Protein AF-A0A8S1W7B4-F1 (afdb_monomer_lite)

Radius of gyration: 42.74 Å; chains: 1; bounding box: 128×63×85 Å

Sequence (127 aa):
MFIESIDHSTPRTIQENEKPEYDEKINYKLEVRKAHLLQQFLRFQVENTQKSIAKLEKKLSNDEVKNKRISRKNSITKPFKCSNCTHTYSSKAALKQHLKLKHYEEHTPLTQPLDQQKALVEPLSQI

pLDDT: mean 75.5, std 20.14, range [38.09, 98.06]

Organism: Paramecium octaurelia (NCBI:txid43137)

InterPro domains:
  IPR013087 Zinc finger C2H2-type [PS00028] (82-103)
  IPR013087 Zinc finger C2H2-type [PS50157] (80-108)
  IPR013087 Zinc finger C2H2-type [SM00355] (80-103)

Foldseek 3Di:
DDDDDDPPPPPPPPPPDPDPDDDPVVVVVVVVVVVVVVVVVVVVVVVVVVVVVVVVVVVVVVVVVVVVVVVVVCCVQFVAADPVDGDGHNDPVVNVVCCCVPVNDDDDDPDDPDDDDDDDDDDDDDD

Structure (mmCIF, N/CA/C/O backbone):
data_AF-A0A8S1W7B4-F1
#
_entry.id   AF-A0A8S1W7B4-F1
#
loop_
_atom_site.group_PDB
_atom_site.id
_atom_site.type_symbol
_atom_site.label_atom_id
_atom_site.label_alt_id
_atom_site.label_comp_id
_atom_site.label_asym_id
_atom_site.label_entity_id
_atom_site.label_seq_id
_atom_site.pdbx_PDB_ins_code
_atom_site.Cartn_x
_atom_site.Cartn_y
_atom_site.Cartn_z
_atom_site.occupancy
_atom_site.B_iso_or_equiv
_atom_site.auth_seq_id
_atom_site.auth_comp_id
_atom_site.auth_asym_id
_atom_site.auth_atom_id
_atom_site.pdbx_PDB_model_num
ATOM 1 N N . MET A 1 1 ? 57.815 51.943 -37.886 1.00 38.09 1 MET A N 1
ATOM 2 C CA . MET A 1 1 ? 56.417 52.379 -37.694 1.00 38.09 1 MET A CA 1
ATOM 3 C C . MET A 1 1 ? 55.542 51.225 -38.134 1.00 38.09 1 MET A C 1
ATOM 5 O O . MET A 1 1 ? 55.680 50.793 -39.269 1.00 38.09 1 MET A O 1
ATOM 9 N N . PHE A 1 2 ? 54.777 50.659 -37.206 1.00 43.34 2 PHE A N 1
ATOM 10 C CA . PHE A 1 2 ? 53.873 49.538 -37.448 1.00 43.34 2 PHE A CA 1
ATOM 11 C C . PHE A 1 2 ? 52.528 50.102 -37.909 1.00 43.34 2 PHE A C 1
ATOM 13 O O . PHE A 1 2 ? 51.934 50.886 -37.175 1.00 43.34 2 PHE A O 1
ATOM 20 N N . ILE A 1 3 ? 52.078 49.729 -39.107 1.00 42.47 3 ILE A N 1
ATOM 21 C CA . ILE A 1 3 ? 50.681 49.869 -39.529 1.00 42.47 3 ILE A CA 1
ATOM 22 C C . ILE A 1 3 ? 50.240 48.518 -40.094 1.00 42.47 3 ILE A C 1
ATOM 24 O O . ILE A 1 3 ? 51.006 47.813 -40.747 1.00 42.47 3 ILE A O 1
ATOM 28 N N . GLU A 1 4 ? 49.027 48.167 -39.699 1.00 46.16 4 GLU A N 1
ATOM 29 C CA . GLU A 1 4 ? 48.384 46.864 -39.656 1.00 46.16 4 GLU A CA 1
ATOM 30 C C . GLU A 1 4 ? 48.186 46.196 -41.021 1.00 46.16 4 GLU A C 1
ATOM 32 O O . GLU A 1 4 ? 47.930 46.832 -42.040 1.00 46.16 4 GLU A O 1
ATOM 37 N N . SER A 1 5 ? 48.199 44.867 -41.018 1.00 46.12 5 SER A N 1
ATOM 38 C CA . SER A 1 5 ? 47.488 44.067 -42.014 1.00 46.12 5 SER A CA 1
ATOM 39 C C . SER A 1 5 ? 46.786 42.950 -41.256 1.00 46.12 5 SER A C 1
ATOM 41 O O . SER A 1 5 ? 47.351 41.896 -40.979 1.00 46.12 5 SER A O 1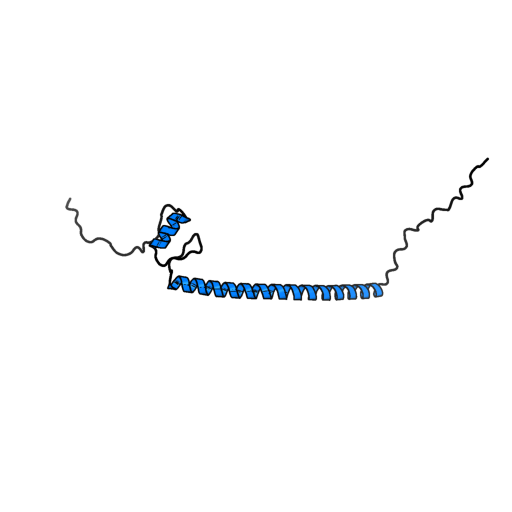
ATOM 43 N N . ILE A 1 6 ? 45.575 43.263 -40.799 1.00 52.34 6 ILE A N 1
ATOM 44 C CA . ILE A 1 6 ? 44.644 42.296 -40.228 1.00 52.34 6 ILE A CA 1
ATOM 45 C C . ILE A 1 6 ? 44.134 41.480 -41.412 1.00 52.34 6 ILE A C 1
ATOM 47 O O . ILE A 1 6 ? 43.308 41.968 -42.180 1.00 52.34 6 ILE A O 1
ATOM 51 N N . ASP A 1 7 ? 44.634 40.256 -41.577 1.00 51.75 7 ASP A N 1
ATOM 52 C CA . ASP A 1 7 ? 44.030 39.307 -42.505 1.00 51.75 7 ASP A CA 1
ATOM 53 C C . ASP A 1 7 ? 42.594 39.053 -42.050 1.00 51.75 7 ASP A C 1
ATOM 55 O O . ASP A 1 7 ? 42.326 38.459 -40.999 1.00 51.75 7 ASP A O 1
ATOM 59 N N . HIS A 1 8 ? 41.653 39.548 -42.847 1.00 53.59 8 HIS A N 1
ATOM 60 C CA . HIS A 1 8 ? 40.247 39.225 -42.736 1.00 53.59 8 HIS A CA 1
ATOM 61 C C . HIS A 1 8 ? 40.077 37.734 -43.041 1.00 53.59 8 HIS A C 1
ATOM 63 O O . HIS A 1 8 ? 39.784 37.344 -44.170 1.00 53.59 8 HIS A O 1
ATOM 69 N N . SER A 1 9 ? 40.259 36.889 -42.020 1.00 55.34 9 SER A N 1
ATOM 70 C CA . SER A 1 9 ? 39.642 35.566 -41.987 1.00 55.34 9 SER A CA 1
ATOM 71 C C . SER A 1 9 ? 38.169 35.768 -42.303 1.00 55.34 9 SER A C 1
ATOM 73 O O . SER A 1 9 ? 37.428 36.370 -41.524 1.00 55.34 9 SER A O 1
ATOM 75 N N . THR A 1 10 ? 37.765 35.306 -43.481 1.00 51.62 10 THR A N 1
ATOM 76 C CA . THR A 1 10 ? 36.368 35.213 -43.870 1.00 51.62 10 THR A CA 1
ATOM 77 C C . THR A 1 10 ? 35.618 34.506 -42.741 1.00 51.62 10 THR A C 1
ATOM 79 O O . THR A 1 10 ? 36.010 33.403 -42.342 1.00 51.62 10 THR A O 1
ATOM 82 N N . PRO A 1 11 ? 34.565 35.117 -42.169 1.00 47.31 11 PRO A N 1
ATOM 83 C CA . PRO A 1 11 ? 33.728 34.429 -41.206 1.00 47.31 11 PRO A CA 1
ATOM 84 C C . PRO A 1 11 ? 33.200 33.178 -41.894 1.00 47.31 11 PRO A C 1
ATOM 86 O O . PRO A 1 11 ? 32.570 33.267 -42.948 1.00 47.31 11 PRO A O 1
ATOM 89 N N . ARG A 1 12 ? 33.500 32.007 -41.329 1.00 54.25 12 ARG A N 1
ATOM 90 C CA . ARG A 1 12 ? 32.939 30.740 -41.786 1.00 54.25 12 ARG A CA 1
ATOM 91 C C . ARG A 1 12 ? 31.420 30.891 -41.758 1.00 54.25 12 ARG A C 1
ATOM 93 O O . ARG A 1 12 ? 30.825 30.900 -40.684 1.00 54.25 12 ARG A O 1
ATOM 100 N N . THR A 1 13 ? 30.807 31.046 -42.928 1.00 46.97 13 THR A N 1
ATOM 101 C CA . THR A 1 13 ? 29.357 31.008 -43.080 1.00 46.97 13 THR A CA 1
ATOM 102 C C . THR A 1 13 ? 28.920 29.619 -42.639 1.00 46.97 13 THR A C 1
ATOM 104 O O . THR A 1 13 ? 29.161 28.633 -43.332 1.00 46.97 13 THR A O 1
ATOM 107 N N . ILE A 1 14 ? 28.349 29.523 -41.441 1.00 56.66 14 ILE A N 1
ATOM 108 C CA . ILE A 1 14 ? 27.588 28.348 -41.041 1.00 56.66 14 ILE A CA 1
ATOM 109 C C . ILE A 1 14 ? 26.390 28.355 -41.985 1.00 56.66 14 ILE A C 1
ATOM 111 O O . ILE A 1 14 ? 25.529 29.225 -41.878 1.00 56.66 14 ILE A O 1
ATOM 115 N N . GLN A 1 15 ? 26.378 27.455 -42.968 1.00 53.69 15 GLN A N 1
ATOM 116 C CA . GLN A 1 15 ? 25.157 27.165 -43.702 1.00 53.69 15 GLN A CA 1
ATOM 117 C C . GLN A 1 15 ? 24.200 26.508 -42.703 1.00 53.69 15 GLN A C 1
ATOM 119 O O . GLN A 1 15 ? 24.218 25.299 -42.490 1.00 53.69 15 GLN A O 1
ATOM 124 N N . GLU A 1 16 ? 23.399 27.331 -42.028 1.00 61.06 16 GLU A N 1
ATOM 125 C CA . GLU A 1 16 ? 22.104 26.900 -41.523 1.00 61.06 16 GLU A CA 1
ATOM 126 C C . GLU A 1 16 ? 21.369 26.288 -42.722 1.00 61.06 16 GLU A C 1
ATOM 128 O O . GLU A 1 16 ? 21.236 26.978 -43.732 1.00 61.06 16 GLU A O 1
ATOM 133 N N . ASN A 1 17 ? 20.983 25.005 -42.634 1.00 56.41 17 ASN A N 1
ATOM 134 C CA . ASN A 1 17 ? 19.973 24.292 -43.452 1.00 56.41 17 ASN A CA 1
ATOM 135 C C . ASN A 1 17 ? 20.349 22.881 -43.958 1.00 56.41 17 ASN A C 1
ATOM 137 O O . ASN A 1 17 ? 19.646 22.353 -44.818 1.00 56.41 17 ASN A O 1
ATOM 141 N N . GLU A 1 18 ? 21.340 22.182 -43.399 1.00 57.41 18 GLU A N 1
ATOM 142 C CA . GLU A 1 18 ? 21.384 20.717 -43.564 1.00 57.41 18 GLU A CA 1
ATOM 143 C C . GLU A 1 18 ? 20.394 20.057 -42.591 1.00 57.41 18 GLU A C 1
ATOM 145 O O . GLU A 1 18 ? 20.709 19.721 -41.449 1.00 57.41 18 GLU A O 1
ATOM 150 N N . LYS A 1 19 ? 19.137 19.912 -43.029 1.00 59.34 19 LYS A N 1
ATOM 151 C CA . LYS A 1 19 ? 18.147 19.079 -42.334 1.00 59.34 19 LYS A CA 1
ATOM 152 C C . LYS A 1 19 ? 18.660 17.633 -42.368 1.00 59.34 19 LYS A C 1
ATOM 154 O O . LYS A 1 19 ? 18.941 17.150 -43.464 1.00 59.34 19 LYS A O 1
ATOM 159 N N . PRO A 1 20 ? 18.772 16.931 -41.226 1.00 63.34 20 PRO A N 1
ATOM 160 C CA . PRO A 1 20 ? 19.286 15.569 -41.221 1.00 63.34 20 PRO A CA 1
ATOM 161 C C . PRO A 1 20 ? 18.430 14.686 -42.136 1.00 63.34 20 PRO A C 1
ATOM 163 O O . PRO A 1 20 ? 17.201 14.664 -42.019 1.00 63.34 20 PRO A O 1
ATOM 166 N N . GLU A 1 21 ? 19.088 13.995 -43.066 1.00 69.56 21 GLU A N 1
ATOM 167 C CA . GLU A 1 21 ? 18.459 13.061 -43.995 1.00 69.56 21 GLU A CA 1
ATOM 168 C C . GLU A 1 21 ? 17.810 11.919 -43.199 1.00 69.56 21 GLU A C 1
ATOM 170 O O . GLU A 1 21 ? 18.463 11.187 -42.452 1.00 69.56 21 GLU A O 1
ATOM 175 N N . TYR A 1 22 ? 16.485 11.828 -43.290 1.00 61.88 22 TYR A N 1
ATOM 176 C CA . TYR A 1 22 ? 15.666 10.946 -42.468 1.00 61.88 22 TYR A CA 1
ATOM 177 C C . TYR A 1 22 ? 15.428 9.619 -43.202 1.00 61.88 22 TYR A C 1
ATOM 179 O O . TYR A 1 22 ? 14.558 9.529 -44.066 1.00 61.88 22 TYR A O 1
ATOM 187 N N . ASP A 1 23 ? 16.187 8.576 -42.850 1.00 77.88 23 ASP A N 1
ATOM 188 C CA . ASP A 1 23 ? 15.902 7.200 -43.277 1.00 77.88 23 ASP A CA 1
ATOM 189 C C . ASP A 1 23 ? 14.777 6.620 -42.403 1.00 77.88 23 ASP A C 1
ATOM 191 O O . ASP A 1 23 ? 14.952 6.278 -41.226 1.00 77.88 23 ASP A O 1
ATOM 195 N N . GLU A 1 24 ? 13.596 6.500 -43.004 1.00 76.50 24 GLU A N 1
ATOM 196 C CA . GLU A 1 24 ? 12.370 6.014 -42.373 1.00 76.50 24 GLU A CA 1
ATOM 197 C C . GLU A 1 24 ? 12.523 4.604 -41.764 1.00 76.50 24 GLU A C 1
ATOM 199 O O . GLU A 1 24 ? 11.965 4.310 -40.701 1.00 76.50 24 GLU A O 1
ATOM 204 N N . LYS A 1 25 ? 13.352 3.738 -42.365 1.00 78.44 25 LYS A N 1
ATOM 205 C CA . LYS A 1 25 ? 13.615 2.373 -41.884 1.00 78.44 25 LYS A CA 1
ATOM 206 C C . LYS A 1 25 ? 14.538 2.370 -40.668 1.00 78.44 25 LYS A C 1
ATOM 208 O O . LYS A 1 25 ? 14.373 1.531 -39.773 1.00 78.44 25 LYS A O 1
ATOM 213 N N . ILE A 1 26 ? 15.506 3.286 -40.621 1.00 78.50 26 ILE A N 1
ATOM 214 C CA . ILE A 1 26 ? 16.349 3.504 -39.439 1.00 78.50 26 ILE A CA 1
ATOM 215 C C . ILE A 1 26 ? 15.500 4.063 -38.296 1.00 78.50 26 ILE A C 1
ATOM 217 O O . ILE A 1 26 ? 15.600 3.556 -37.173 1.00 78.50 26 ILE A O 1
ATOM 221 N N . ASN A 1 27 ? 14.610 5.021 -38.576 1.00 84.75 27 ASN A N 1
ATOM 222 C CA . ASN A 1 27 ? 13.751 5.594 -37.544 1.00 84.75 27 ASN A CA 1
ATOM 223 C C . ASN A 1 27 ? 12.763 4.567 -36.970 1.00 84.75 27 ASN A C 1
ATOM 225 O O . ASN A 1 27 ? 12.660 4.436 -35.753 1.00 84.75 27 ASN A O 1
ATOM 229 N N . TYR A 1 28 ? 12.123 3.751 -37.814 1.00 86.31 28 TYR A N 1
ATOM 230 C CA . TYR A 1 28 ? 11.246 2.669 -37.354 1.00 86.31 28 TYR A CA 1
ATOM 231 C C . TYR A 1 28 ? 11.961 1.712 -36.385 1.00 86.31 28 TYR A C 1
ATOM 233 O O . TYR A 1 28 ? 11.456 1.410 -35.304 1.00 86.31 28 TYR A O 1
ATOM 241 N N . LYS A 1 29 ? 13.180 1.267 -36.722 1.00 90.12 29 LYS A N 1
ATOM 242 C CA . LYS A 1 29 ? 13.970 0.386 -35.842 1.00 90.12 29 LYS A CA 1
ATOM 243 C C . LYS A 1 29 ? 14.334 1.058 -34.518 1.00 90.12 29 LYS A C 1
ATOM 245 O O . LYS A 1 29 ? 14.391 0.383 -33.488 1.00 90.12 29 LYS A O 1
ATOM 250 N N . LEU A 1 30 ? 14.619 2.357 -34.544 1.00 91.81 30 LEU A N 1
ATOM 251 C CA . LEU A 1 30 ? 14.928 3.127 -33.346 1.00 91.81 30 LEU A CA 1
ATOM 252 C C . LEU A 1 30 ? 13.700 3.253 -32.437 1.00 91.81 30 LEU A C 1
ATOM 254 O O . LEU A 1 30 ? 13.811 2.999 -31.240 1.00 91.81 30 LEU A O 1
ATOM 258 N N . GLU A 1 31 ? 12.535 3.565 -32.999 1.00 93.25 31 GLU A N 1
ATOM 259 C CA . GLU A 1 31 ? 11.280 3.656 -32.250 1.00 93.25 31 GLU A CA 1
ATOM 260 C C . GLU A 1 31 ? 10.872 2.314 -31.638 1.00 93.25 31 GLU A C 1
ATOM 262 O O . GLU A 1 31 ? 10.529 2.252 -30.459 1.00 93.25 31 GLU A O 1
ATOM 267 N N . VAL A 1 32 ? 11.030 1.207 -32.371 1.00 94.50 32 VAL A N 1
ATOM 268 C CA . VAL A 1 32 ? 10.793 -0.140 -31.825 1.00 94.50 32 VAL A CA 1
ATOM 269 C C . VAL A 1 32 ? 11.712 -0.427 -30.632 1.00 94.50 32 VAL A C 1
ATOM 271 O O . VAL A 1 32 ? 11.264 -0.960 -29.615 1.00 94.50 32 VAL A O 1
ATOM 274 N N . ARG A 1 33 ? 12.992 -0.041 -30.707 1.00 95.94 33 ARG A N 1
ATOM 275 C CA . ARG A 1 33 ? 13.928 -0.197 -29.580 1.00 95.94 33 ARG A CA 1
ATOM 276 C C . ARG A 1 33 ? 13.545 0.677 -28.390 1.00 95.94 33 ARG A C 1
ATOM 278 O O . ARG A 1 33 ? 13.571 0.186 -27.264 1.00 95.94 33 ARG A O 1
ATOM 285 N N . LYS A 1 34 ? 13.167 1.938 -28.617 1.00 96.00 34 LYS A N 1
ATOM 286 C CA . LYS A 1 34 ? 12.692 2.842 -27.556 1.00 96.00 34 LYS A CA 1
ATOM 287 C C . LYS A 1 34 ? 11.452 2.278 -26.868 1.00 96.00 34 LYS A C 1
ATOM 289 O O . LYS A 1 34 ? 11.419 2.220 -25.642 1.00 96.00 34 LYS A O 1
ATOM 294 N N . ALA A 1 35 ? 10.479 1.801 -27.644 1.00 96.06 35 ALA A N 1
ATOM 295 C CA . ALA A 1 35 ? 9.272 1.170 -27.125 1.00 96.06 35 ALA A CA 1
ATOM 296 C C . ALA A 1 35 ? 9.604 -0.073 -26.286 1.00 96.06 35 ALA A C 1
ATOM 298 O O . ALA A 1 35 ? 9.071 -0.233 -25.191 1.00 96.06 35 ALA A O 1
ATOM 299 N N . HIS A 1 36 ? 10.538 -0.910 -26.747 1.00 97.44 36 HIS A N 1
ATOM 300 C CA . HIS A 1 36 ? 10.977 -2.086 -26.000 1.00 97.44 36 HIS A CA 1
ATOM 301 C C . HIS A 1 36 ? 11.648 -1.721 -24.668 1.00 97.44 36 HIS A C 1
ATOM 303 O O . HIS A 1 36 ? 11.313 -2.292 -23.632 1.00 97.44 36 HIS A O 1
ATOM 309 N N . LEU A 1 37 ? 12.559 -0.744 -24.672 1.00 97.69 37 LEU A N 1
ATOM 310 C CA . LEU A 1 37 ? 13.223 -0.272 -23.453 1.00 97.69 37 LEU A CA 1
ATOM 311 C C . LEU A 1 37 ? 12.223 0.349 -22.473 1.00 97.69 37 LEU A C 1
ATOM 313 O O . LEU A 1 37 ? 12.270 0.062 -21.277 1.00 97.69 37 LEU A O 1
ATOM 317 N N . LEU A 1 38 ? 11.278 1.145 -22.979 1.00 97.19 38 LEU A N 1
ATOM 318 C CA . LEU A 1 38 ? 10.205 1.712 -22.169 1.00 97.19 38 LEU A CA 1
ATOM 319 C C . LEU A 1 38 ? 9.336 0.607 -21.560 1.00 97.19 38 LEU A C 1
ATOM 321 O O . LEU A 1 38 ? 9.051 0.642 -20.366 1.00 97.19 38 LEU A O 1
ATOM 325 N N . GLN A 1 39 ? 8.971 -0.411 -22.340 1.00 97.31 39 GLN A N 1
ATOM 326 C CA . GLN A 1 39 ? 8.206 -1.558 -21.855 1.00 97.31 39 GLN A CA 1
ATOM 327 C C . GLN A 1 39 ? 8.956 -2.322 -20.754 1.00 97.31 39 GLN A C 1
ATOM 329 O O . GLN A 1 39 ? 8.358 -2.668 -19.735 1.00 97.31 39 GLN A O 1
ATOM 334 N N . GLN A 1 40 ? 10.260 -2.563 -20.921 1.00 97.50 40 GLN A N 1
ATOM 335 C CA . GLN A 1 40 ? 11.093 -3.208 -19.900 1.00 97.50 40 GLN A CA 1
ATOM 336 C C . GLN A 1 40 ? 11.153 -2.384 -18.609 1.00 97.50 40 GLN A C 1
ATOM 338 O O . GLN A 1 40 ? 10.976 -2.924 -17.515 1.00 97.50 40 GLN A O 1
ATOM 343 N N . PHE A 1 41 ? 11.356 -1.072 -18.732 1.00 98.06 41 PHE A N 1
ATOM 344 C CA . PHE A 1 41 ? 11.401 -0.161 -17.594 1.00 98.06 41 PHE A CA 1
ATOM 345 C C . PHE A 1 41 ? 10.063 -0.107 -16.846 1.00 98.06 41 PHE A C 1
ATOM 347 O O . PHE A 1 41 ? 10.030 -0.219 -15.620 1.00 98.06 41 PHE A O 1
ATOM 354 N N . LEU A 1 42 ? 8.949 -0.006 -17.576 1.00 97.75 42 LEU A N 1
ATOM 355 C CA . LEU A 1 42 ? 7.607 -0.032 -16.994 1.00 97.75 42 LEU A CA 1
ATOM 356 C C . LEU A 1 42 ? 7.326 -1.364 -16.294 1.00 97.75 42 LEU A C 1
ATOM 358 O O . LEU A 1 42 ? 6.824 -1.362 -15.173 1.00 97.75 42 LEU A O 1
ATOM 362 N N . ARG A 1 43 ? 7.713 -2.496 -16.894 1.00 97.75 43 ARG A N 1
ATOM 363 C CA . ARG A 1 43 ? 7.597 -3.823 -16.268 1.00 97.75 43 ARG A CA 1
ATOM 364 C C . ARG A 1 43 ? 8.332 -3.870 -14.927 1.00 97.75 43 ARG A C 1
ATOM 366 O O . ARG A 1 43 ? 7.757 -4.312 -13.937 1.00 97.75 43 ARG A O 1
ATOM 373 N N . PHE A 1 44 ? 9.566 -3.373 -14.878 1.00 98.00 44 PHE A N 1
ATOM 374 C CA . PHE A 1 44 ? 10.346 -3.309 -13.642 1.00 98.00 44 PHE A CA 1
ATOM 375 C C . PHE A 1 44 ? 9.679 -2.428 -12.571 1.00 98.00 44 PHE A C 1
ATOM 377 O O . PHE A 1 44 ? 9.586 -2.819 -11.405 1.00 98.00 44 PHE A O 1
ATOM 384 N N . GLN A 1 45 ? 9.162 -1.256 -12.952 1.00 97.88 45 GLN A N 1
ATOM 385 C CA . GLN A 1 45 ? 8.429 -0.388 -12.026 1.00 97.88 45 GLN A CA 1
ATOM 386 C C . GLN A 1 45 ? 7.153 -1.044 -11.485 1.00 97.88 45 GLN A C 1
ATOM 388 O O . GLN A 1 45 ? 6.875 -0.953 -10.285 1.00 97.88 45 GLN A O 1
ATOM 393 N N . VAL A 1 46 ? 6.400 -1.727 -12.351 1.00 97.50 46 VAL A N 1
ATOM 394 C CA . VAL A 1 46 ? 5.185 -2.457 -11.975 1.00 97.50 46 VAL A CA 1
ATOM 395 C C . VAL A 1 46 ? 5.516 -3.553 -10.964 1.00 97.50 46 VAL A C 1
ATOM 397 O O . VAL A 1 46 ? 4.873 -3.613 -9.919 1.00 97.50 46 VAL A O 1
ATOM 400 N N . GLU A 1 47 ? 6.556 -4.355 -11.200 1.00 97.31 47 GLU A N 1
ATOM 401 C CA . GLU A 1 47 ? 6.972 -5.417 -10.274 1.00 97.31 47 GLU A CA 1
ATOM 402 C C . GLU A 1 47 ? 7.353 -4.870 -8.889 1.00 97.31 47 GLU A C 1
ATOM 404 O O . GLU A 1 47 ? 6.983 -5.437 -7.858 1.00 97.31 47 GLU A O 1
ATOM 409 N N . ASN A 1 48 ? 8.072 -3.749 -8.836 1.00 96.56 48 ASN A N 1
ATOM 410 C CA . ASN A 1 48 ? 8.465 -3.134 -7.566 1.00 96.56 48 ASN A CA 1
ATOM 411 C C . ASN A 1 48 ? 7.273 -2.523 -6.821 1.00 96.56 48 ASN A C 1
ATOM 413 O O . ASN A 1 48 ? 7.163 -2.651 -5.594 1.00 96.56 48 ASN A O 1
ATOM 417 N N . THR A 1 49 ? 6.353 -1.905 -7.561 1.00 96.50 49 THR A N 1
ATOM 418 C CA . THR A 1 49 ? 5.102 -1.376 -7.010 1.00 96.50 49 THR A CA 1
ATOM 419 C C . THR A 1 49 ? 4.244 -2.510 -6.452 1.00 96.50 49 THR A C 1
ATOM 421 O O . THR A 1 49 ? 3.809 -2.438 -5.305 1.00 96.50 49 THR A O 1
ATOM 424 N N . GLN A 1 50 ? 4.091 -3.610 -7.191 1.00 97.38 50 GLN A N 1
ATOM 425 C CA . GLN A 1 50 ? 3.352 -4.797 -6.752 1.00 97.38 50 GLN A CA 1
ATOM 426 C C . GLN A 1 50 ? 3.943 -5.415 -5.481 1.00 97.38 50 GLN A C 1
ATOM 428 O O . GLN A 1 50 ? 3.202 -5.722 -4.550 1.00 97.38 50 GLN A O 1
ATOM 433 N N . LYS A 1 51 ? 5.274 -5.541 -5.380 1.00 96.44 51 LYS A N 1
ATOM 434 C CA . LYS A 1 51 ? 5.938 -6.018 -4.149 1.00 96.44 51 LYS A CA 1
ATOM 435 C C . LYS A 1 51 ? 5.635 -5.120 -2.947 1.00 96.44 51 LYS A C 1
ATOM 437 O O . LYS A 1 51 ? 5.423 -5.615 -1.838 1.00 96.44 51 LYS A O 1
ATOM 442 N N . SER A 1 52 ? 5.614 -3.806 -3.160 1.00 95.56 52 SER A N 1
ATOM 443 C CA . SER A 1 52 ? 5.294 -2.829 -2.115 1.00 95.56 52 SER A CA 1
ATOM 444 C C . SER A 1 52 ? 3.831 -2.929 -1.682 1.00 95.56 52 SER A C 1
ATOM 446 O O . SER A 1 52 ? 3.560 -2.969 -0.481 1.00 95.56 52 SER A O 1
ATOM 448 N N . ILE A 1 53 ? 2.910 -3.061 -2.643 1.00 96.56 53 ILE A N 1
ATOM 449 C CA . ILE A 1 53 ? 1.481 -3.290 -2.396 1.00 96.56 53 ILE A CA 1
ATOM 450 C C . ILE A 1 53 ? 1.280 -4.576 -1.588 1.00 96.56 53 ILE A C 1
ATOM 452 O O . ILE A 1 53 ? 0.714 -4.514 -0.502 1.00 96.56 53 ILE A O 1
ATOM 456 N N . ALA A 1 54 ? 1.848 -5.705 -2.017 1.00 96.81 54 ALA A N 1
ATOM 457 C CA . ALA A 1 54 ? 1.714 -6.985 -1.316 1.00 96.81 54 ALA A CA 1
ATOM 458 C C . ALA A 1 54 ? 2.204 -6.919 0.145 1.00 96.81 54 ALA A C 1
ATOM 460 O O . ALA A 1 54 ? 1.627 -7.520 1.057 1.00 96.81 54 ALA A O 1
ATOM 461 N N . LYS A 1 55 ? 3.271 -6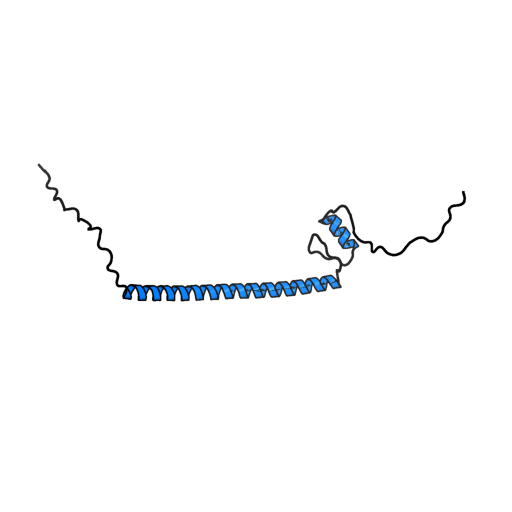.150 0.407 1.00 95.12 55 LYS A N 1
ATOM 462 C CA . LYS A 1 55 ? 3.765 -5.910 1.770 1.00 95.12 55 LYS A CA 1
ATOM 463 C C . LYS A 1 55 ? 2.771 -5.100 2.607 1.00 95.12 55 LYS A C 1
ATOM 465 O O . LYS A 1 55 ? 2.633 -5.379 3.799 1.00 95.12 55 LYS A O 1
ATOM 470 N N . LEU A 1 56 ? 2.114 -4.101 2.016 1.00 94.06 56 LEU A N 1
ATOM 471 C CA . LEU A 1 56 ? 1.087 -3.297 2.681 1.00 94.06 56 LEU A CA 1
ATOM 472 C C . LEU A 1 56 ? -0.184 -4.111 2.940 1.00 94.06 56 LEU A C 1
ATOM 474 O O . LEU A 1 56 ? -0.677 -4.094 4.064 1.00 94.06 56 LEU A O 1
ATOM 478 N N . GLU A 1 57 ? -0.646 -4.897 1.971 1.00 95.56 57 GLU A N 1
ATOM 479 C CA . GLU A 1 57 ? -1.803 -5.790 2.117 1.00 95.56 57 GLU A CA 1
ATOM 480 C C . GLU A 1 57 ? -1.597 -6.799 3.251 1.00 95.56 57 GLU A C 1
ATOM 482 O O . GLU A 1 57 ? -2.465 -6.976 4.108 1.00 95.56 57 GLU A O 1
ATOM 487 N N . LYS A 1 58 ? -0.404 -7.406 3.339 1.00 93.44 58 LYS A N 1
ATOM 488 C CA . LYS A 1 58 ? -0.069 -8.324 4.436 1.00 93.44 58 LYS A CA 1
ATOM 489 C C . LYS A 1 58 ? -0.092 -7.632 5.802 1.00 93.44 58 LYS A C 1
ATOM 491 O O . LYS A 1 58 ? -0.515 -8.237 6.787 1.00 93.44 58 LYS A O 1
ATOM 496 N N . LYS A 1 59 ? 0.375 -6.381 5.891 1.00 92.62 59 LYS A N 1
ATOM 497 C CA . LYS A 1 59 ? 0.300 -5.595 7.135 1.00 92.62 59 LYS A CA 1
ATOM 498 C C . LYS A 1 59 ? -1.151 -5.288 7.503 1.00 92.62 59 LYS A C 1
ATOM 500 O O . LYS A 1 59 ? -1.533 -5.554 8.637 1.00 92.62 59 LYS A O 1
ATOM 505 N N . LEU A 1 60 ? -1.950 -4.830 6.538 1.00 90.19 60 LEU A N 1
ATOM 506 C CA . LEU A 1 60 ? -3.361 -4.512 6.738 1.00 90.19 60 LEU A CA 1
ATOM 507 C C . LEU A 1 60 ? -4.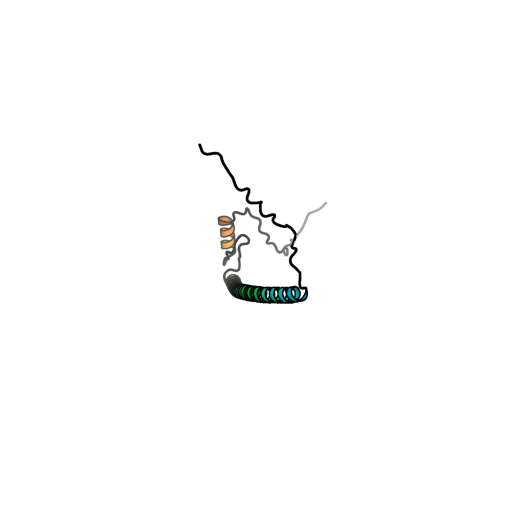147 -5.735 7.227 1.00 90.19 60 LEU A C 1
ATOM 509 O O . LEU A 1 60 ? -4.835 -5.648 8.237 1.00 90.19 60 LEU A O 1
ATOM 513 N N . SER A 1 61 ? -3.957 -6.898 6.597 1.00 89.00 61 SER A N 1
ATOM 514 C CA . SER A 1 61 ? -4.593 -8.152 7.021 1.00 89.00 61 SER A CA 1
ATOM 515 C C . SER A 1 61 ? -4.235 -8.531 8.466 1.00 89.00 61 SER A C 1
ATOM 517 O O . SER A 1 61 ? -5.102 -8.909 9.258 1.00 89.00 61 SER A O 1
ATOM 519 N N . ASN A 1 62 ? -2.967 -8.376 8.860 1.00 83.44 62 ASN A N 1
ATOM 520 C CA . ASN A 1 62 ? -2.542 -8.636 10.237 1.00 83.44 62 ASN A CA 1
ATOM 521 C C . ASN A 1 62 ? -3.173 -7.652 11.235 1.00 83.44 62 ASN A C 1
ATOM 523 O O . ASN A 1 62 ? -3.597 -8.069 12.318 1.00 83.44 62 ASN A O 1
ATOM 527 N N . ASP A 1 63 ? -3.256 -6.370 10.876 1.00 86.12 63 ASP A N 1
ATOM 528 C CA . ASP A 1 63 ? -3.860 -5.333 11.711 1.00 86.12 63 ASP A CA 1
ATOM 529 C C . ASP A 1 63 ? -5.376 -5.525 11.849 1.00 86.12 63 ASP A C 1
ATOM 531 O O . ASP A 1 63 ? -5.905 -5.431 12.958 1.00 86.12 63 ASP A O 1
ATOM 535 N N . GLU A 1 64 ? -6.075 -5.904 10.779 1.00 82.62 64 GLU A N 1
ATOM 536 C CA . GLU A 1 64 ? -7.495 -6.267 10.810 1.00 82.62 64 GLU A CA 1
ATOM 537 C C . GLU A 1 64 ? -7.755 -7.475 11.714 1.00 82.62 64 GLU A C 1
ATOM 539 O O . GLU A 1 64 ? -8.643 -7.444 12.574 1.00 82.62 64 GLU A O 1
ATOM 544 N N . VAL A 1 65 ? -6.952 -8.538 11.583 1.00 78.81 65 VAL A N 1
ATOM 545 C CA . VAL A 1 65 ? -7.061 -9.731 12.434 1.00 78.81 65 VAL A CA 1
ATOM 546 C C . VAL A 1 65 ? -6.797 -9.373 13.897 1.00 78.81 65 VAL A C 1
ATOM 548 O O . VAL A 1 65 ? -7.537 -9.817 14.786 1.00 78.81 65 VAL A O 1
ATOM 551 N N . LYS A 1 66 ? -5.781 -8.546 14.170 1.00 77.19 66 LYS A N 1
ATOM 552 C CA . LYS A 1 66 ? -5.461 -8.062 15.518 1.00 77.19 66 LYS A CA 1
ATOM 553 C C . LYS A 1 66 ? -6.609 -7.232 16.088 1.00 77.19 66 LYS A C 1
ATOM 555 O O . LYS A 1 66 ? -7.044 -7.493 17.211 1.00 77.19 66 LYS A O 1
ATOM 560 N N . ASN A 1 67 ? -7.159 -6.309 15.308 1.00 77.12 67 ASN A N 1
ATOM 561 C CA . ASN A 1 67 ? -8.267 -5.460 15.727 1.00 77.12 67 ASN A CA 1
ATOM 562 C C . ASN A 1 67 ? -9.542 -6.281 15.990 1.00 77.12 67 ASN A C 1
ATOM 564 O O . ASN A 1 67 ? -10.186 -6.124 17.026 1.00 77.12 67 ASN A O 1
ATOM 568 N N . LYS A 1 68 ? -9.857 -7.262 15.133 1.00 80.25 68 LYS A N 1
ATOM 569 C CA . LYS A 1 68 ? -10.990 -8.184 15.328 1.00 80.25 68 LYS A CA 1
ATOM 570 C C . LYS A 1 68 ? -10.835 -9.048 16.584 1.00 80.25 68 LYS A C 1
ATOM 572 O O . LYS A 1 68 ? -11.830 -9.376 17.232 1.00 80.25 68 LYS A O 1
ATOM 577 N N . ARG A 1 69 ? -9.610 -9.451 16.943 1.00 77.00 69 ARG A N 1
ATOM 578 C CA . ARG A 1 69 ? -9.330 -10.169 18.204 1.00 77.00 69 ARG A CA 1
ATOM 579 C C . ARG A 1 69 ? -9.516 -9.261 19.422 1.00 77.00 69 ARG A C 1
ATOM 581 O O . ARG A 1 69 ? -10.167 -9.677 20.376 1.00 77.00 69 ARG A O 1
ATOM 588 N N . ILE A 1 70 ? -9.001 -8.031 19.373 1.00 78.94 70 ILE A N 1
ATOM 589 C CA . ILE A 1 70 ? -9.157 -7.041 20.452 1.00 78.94 70 ILE A CA 1
ATOM 590 C C . ILE A 1 70 ? -10.637 -6.696 20.657 1.00 78.94 70 ILE A C 1
ATOM 592 O O . ILE A 1 70 ? -11.117 -6.738 21.786 1.00 78.94 70 ILE A O 1
ATOM 596 N N . SER A 1 71 ? -11.373 -6.435 19.573 1.00 78.19 71 SER A N 1
ATOM 597 C CA . SER A 1 71 ? -12.810 -6.146 19.613 1.00 78.19 71 SER A CA 1
ATOM 598 C C . SER A 1 71 ? -13.600 -7.278 20.282 1.00 78.19 71 SER A C 1
ATOM 600 O O . SER A 1 71 ? -14.342 -7.025 21.228 1.00 78.19 71 SER A O 1
ATOM 602 N N . ARG A 1 72 ? -13.354 -8.542 19.895 1.00 78.06 72 ARG A N 1
ATOM 603 C CA . ARG A 1 72 ? -13.984 -9.719 20.528 1.00 78.06 72 ARG A CA 1
ATOM 604 C C . ARG A 1 72 ? -13.625 -9.878 22.007 1.00 78.06 72 ARG A C 1
ATOM 606 O O . ARG A 1 72 ? -14.483 -10.185 22.826 1.00 78.06 72 ARG A O 1
ATOM 613 N N . LYS A 1 73 ? -12.360 -9.671 22.381 1.00 76.25 73 LYS A N 1
ATOM 614 C CA . LYS A 1 73 ? -11.947 -9.737 23.794 1.00 76.25 73 LYS A CA 1
ATOM 615 C C . LYS A 1 73 ? -12.645 -8.659 24.626 1.00 76.25 73 LYS A C 1
ATOM 617 O O . LYS A 1 73 ? -13.081 -8.923 25.749 1.00 76.25 73 LYS A O 1
ATOM 622 N N . ASN A 1 74 ? -12.777 -7.462 24.061 1.00 79.69 74 ASN A N 1
ATOM 623 C CA . ASN A 1 74 ? -13.487 -6.364 24.694 1.00 79.69 74 ASN A CA 1
ATOM 624 C C . ASN A 1 74 ? -14.983 -6.664 24.812 1.00 79.69 74 ASN A C 1
ATOM 626 O O . ASN A 1 74 ? -15.518 -6.476 25.890 1.00 79.69 74 ASN A O 1
ATOM 630 N N . SER A 1 75 ? -15.653 -7.215 23.797 1.00 76.88 75 SER A N 1
ATOM 631 C CA . SER A 1 75 ? -17.081 -7.551 23.917 1.00 76.88 75 SER A CA 1
ATOM 632 C C . SER A 1 75 ? -17.373 -8.574 25.024 1.00 76.88 75 SER A C 1
ATOM 634 O O . SER A 1 75 ? -18.436 -8.516 25.627 1.00 76.88 75 SER A O 1
ATOM 636 N N . ILE A 1 76 ? -16.431 -9.478 25.322 1.00 79.38 76 ILE A N 1
ATOM 637 C CA . ILE A 1 76 ? -16.586 -10.503 26.371 1.00 79.38 76 ILE A CA 1
ATOM 638 C C . ILE A 1 76 ? -16.304 -9.948 27.777 1.00 79.38 76 ILE A C 1
ATOM 640 O O . ILE A 1 76 ? -16.993 -10.300 28.726 1.00 79.38 76 ILE A O 1
ATOM 644 N N . THR A 1 77 ? -15.285 -9.096 27.938 1.00 83.69 77 THR A N 1
ATOM 645 C CA . THR A 1 77 ? -14.808 -8.661 29.274 1.00 83.69 77 THR A CA 1
ATOM 646 C C . THR A 1 77 ? -15.154 -7.214 29.623 1.00 83.69 77 THR A C 1
ATOM 648 O O . THR A 1 77 ? -15.135 -6.822 30.790 1.00 83.69 77 THR A O 1
ATOM 651 N N . LYS A 1 78 ? -15.424 -6.396 28.607 1.00 87.50 78 LYS A N 1
ATOM 652 C CA . LYS A 1 78 ? -15.598 -4.944 28.672 1.00 87.50 78 LYS A CA 1
ATOM 653 C C . LYS A 1 78 ? -16.652 -4.472 27.658 1.00 87.50 78 LYS A C 1
ATOM 655 O O . LYS A 1 78 ? -16.305 -3.775 26.698 1.00 87.50 78 LYS A O 1
ATOM 660 N N . PRO A 1 79 ? -17.928 -4.862 27.837 1.00 84.00 79 PRO A N 1
ATOM 661 C CA . PRO A 1 79 ? -18.962 -4.664 26.822 1.00 84.00 79 PRO A CA 1
ATOM 662 C C . PRO A 1 79 ? -19.307 -3.186 26.580 1.00 84.00 79 PRO A C 1
ATOM 664 O O . PRO A 1 79 ? -19.917 -2.855 25.568 1.00 84.00 79 PRO A O 1
ATOM 667 N N . PHE A 1 80 ? -18.906 -2.279 27.474 1.00 90.94 80 PHE A N 1
ATOM 668 C CA . PHE A 1 80 ? -19.216 -0.856 27.374 1.00 90.94 80 PHE A CA 1
ATOM 669 C C . PHE A 1 80 ? -18.064 -0.097 26.698 1.00 90.94 80 PHE A C 1
ATOM 671 O O . PHE A 1 80 ? -17.005 0.091 27.296 1.00 90.94 80 PHE A O 1
ATOM 678 N N . LYS A 1 81 ? -18.255 0.353 25.452 1.00 89.62 81 LYS A N 1
ATOM 679 C CA . LYS A 1 81 ? -17.263 1.117 24.671 1.00 89.62 81 LYS A CA 1
ATOM 680 C C . LYS A 1 81 ? -17.570 2.620 24.694 1.00 89.62 81 LYS A C 1
ATOM 682 O O . LYS A 1 81 ? -18.732 3.004 24.627 1.00 89.62 81 LYS A O 1
ATOM 687 N N . CYS A 1 82 ? -16.533 3.455 24.760 1.00 90.50 82 CYS A N 1
ATOM 688 C CA . CYS A 1 82 ? -16.665 4.902 24.589 1.00 90.50 82 CYS A CA 1
ATOM 689 C C . CYS A 1 82 ? -16.956 5.276 23.123 1.00 90.50 82 CYS A C 1
ATOM 691 O O . CYS A 1 82 ? -16.374 4.705 22.203 1.00 90.50 82 CYS A O 1
ATOM 693 N N . SER A 1 83 ? -17.851 6.239 22.903 1.00 89.31 83 SER A N 1
ATOM 694 C CA . SER A 1 83 ? -18.149 6.817 21.585 1.00 89.31 83 SER A CA 1
ATOM 695 C C . SER A 1 83 ? -17.059 7.773 21.102 1.00 89.31 83 SER A C 1
ATOM 697 O O . SER A 1 83 ? -16.781 7.834 19.909 1.00 89.31 83 SER A O 1
ATOM 699 N N . ASN A 1 84 ? -16.419 8.489 22.026 1.00 87.62 84 ASN A N 1
ATOM 700 C CA . ASN A 1 84 ? -15.474 9.564 21.726 1.00 87.62 84 ASN A CA 1
ATOM 701 C C . ASN A 1 84 ? -14.006 9.078 21.713 1.00 87.62 84 ASN A C 1
ATOM 703 O O . ASN A 1 84 ? -13.116 9.822 21.306 1.00 87.62 84 ASN A O 1
ATOM 707 N N . CYS A 1 85 ? -13.720 7.841 22.147 1.00 90.88 85 CYS A N 1
ATOM 708 C CA . CYS A 1 85 ? -12.380 7.246 22.080 1.00 90.88 85 CYS A CA 1
ATOM 709 C C . CYS A 1 85 ? -12.402 5.706 21.986 1.00 90.88 85 CYS A C 1
ATOM 711 O O . CYS A 1 85 ? -13.449 5.066 21.973 1.00 90.88 85 CYS A O 1
ATOM 713 N N . THR A 1 86 ? -11.226 5.074 21.924 1.00 86.75 86 THR A N 1
ATOM 714 C CA . THR A 1 86 ? -11.085 3.613 21.758 1.00 86.75 86 THR A CA 1
ATOM 715 C C . THR A 1 86 ? -11.164 2.810 23.064 1.00 86.75 86 THR A C 1
ATOM 717 O O . THR A 1 86 ? -11.027 1.584 23.033 1.00 86.75 86 THR A O 1
ATOM 720 N N . HIS A 1 87 ? -11.390 3.456 24.213 1.00 87.44 87 HIS A N 1
ATOM 721 C CA . HIS A 1 87 ? -11.452 2.773 25.505 1.00 87.44 87 HIS A 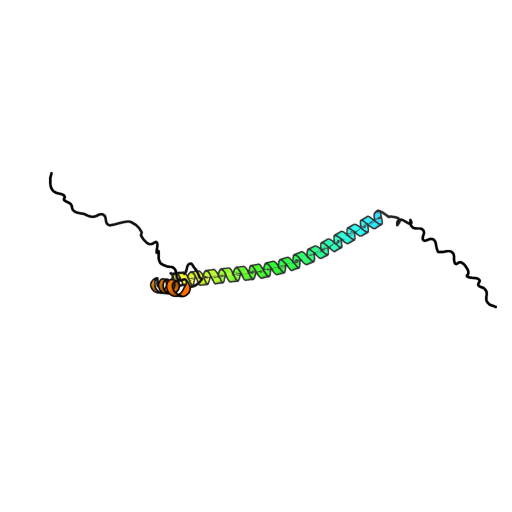CA 1
ATOM 722 C C . HIS A 1 87 ? -12.748 1.984 25.724 1.00 87.44 87 HIS A C 1
ATOM 724 O O . HIS A 1 87 ? -13.836 2.353 25.277 1.00 87.44 87 HIS A O 1
ATOM 730 N N . THR A 1 88 ? -12.606 0.877 26.453 1.00 90.25 88 THR A N 1
ATOM 731 C CA . THR A 1 88 ? -13.684 -0.043 26.824 1.00 90.25 88 THR A CA 1
ATOM 732 C C . THR A 1 88 ? -13.658 -0.324 28.323 1.00 90.25 88 THR A C 1
ATOM 734 O O . THR A 1 88 ? -12.600 -0.300 28.961 1.00 90.25 88 THR A O 1
ATOM 737 N N . TYR A 1 89 ? -14.831 -0.602 28.885 1.00 91.06 89 TYR A N 1
ATOM 738 C CA . TYR A 1 89 ? -15.075 -0.740 30.317 1.00 91.06 89 TYR A CA 1
ATOM 739 C C . TYR A 1 89 ? -15.939 -1.969 30.615 1.00 91.06 89 TYR A C 1
ATOM 741 O O . TYR A 1 89 ? -16.826 -2.328 29.842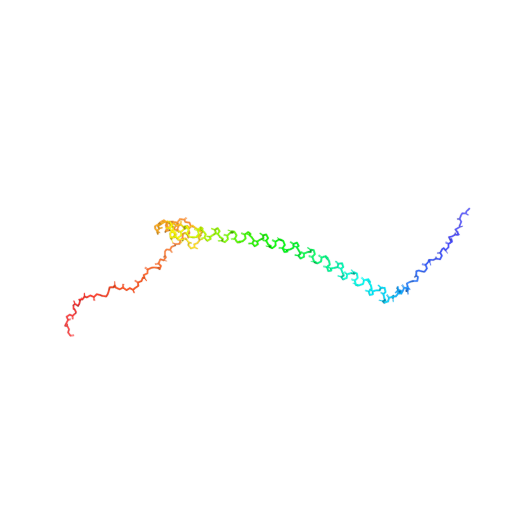 1.00 91.06 89 TYR A O 1
ATOM 749 N N . SER A 1 90 ? -15.684 -2.613 31.756 1.00 89.44 90 SER A N 1
ATOM 750 C CA . SER A 1 90 ? -16.459 -3.761 32.258 1.00 89.44 90 SER A CA 1
ATOM 751 C C . SER A 1 90 ? -17.815 -3.369 32.839 1.00 89.44 90 SER A C 1
ATOM 753 O O . SER A 1 90 ? -18.690 -4.219 32.959 1.00 89.44 90 SER A O 1
ATOM 755 N N . SER A 1 91 ? -18.026 -2.090 33.159 1.00 90.75 91 SER A N 1
ATOM 756 C CA . SER A 1 91 ? -19.280 -1.590 33.721 1.00 90.75 91 SER A CA 1
ATOM 757 C C . SER A 1 91 ? -19.699 -0.247 33.117 1.00 90.75 91 SER A C 1
ATOM 759 O O . SER A 1 91 ? -18.868 0.572 32.712 1.00 90.75 91 SER A O 1
ATOM 761 N N . LYS A 1 92 ? -21.015 0.007 33.107 1.00 90.81 92 LYS A N 1
ATOM 762 C CA . LYS A 1 92 ? -21.605 1.281 32.658 1.00 90.81 92 LYS A CA 1
ATOM 763 C C . LYS A 1 92 ? -21.167 2.461 33.535 1.00 90.81 92 LYS A C 1
ATOM 765 O O . LYS A 1 92 ? -21.006 3.566 33.028 1.00 90.81 92 LYS A O 1
ATOM 770 N N . ALA A 1 93 ? -20.951 2.236 34.834 1.00 92.25 93 ALA A N 1
ATOM 771 C CA . ALA A 1 93 ? -20.501 3.268 35.771 1.00 92.25 93 ALA A CA 1
ATOM 772 C C . ALA A 1 93 ? -19.090 3.774 35.432 1.00 92.25 93 ALA A C 1
ATOM 774 O O . ALA A 1 93 ? -18.877 4.983 35.348 1.00 92.25 93 ALA A O 1
ATOM 775 N N . ALA A 1 94 ? -18.161 2.858 35.142 1.00 92.06 94 ALA A N 1
ATOM 776 C CA . ALA A 1 94 ? -16.803 3.216 34.744 1.00 92.06 94 ALA A CA 1
ATOM 777 C C . ALA A 1 94 ? -16.779 3.978 33.407 1.00 92.06 94 ALA A C 1
ATOM 779 O O . ALA A 1 94 ? -16.048 4.959 33.276 1.00 92.06 94 ALA A O 1
ATOM 780 N N . LEU A 1 95 ? -17.635 3.596 32.448 1.00 93.81 95 LEU A N 1
ATOM 781 C CA . LEU A 1 95 ? -17.794 4.351 31.202 1.00 93.81 95 LEU A CA 1
ATOM 782 C C . LEU A 1 95 ? -18.327 5.771 31.458 1.00 93.81 95 LEU A C 1
ATOM 784 O O . LEU A 1 95 ? -17.770 6.728 30.930 1.00 93.81 95 LEU A O 1
ATOM 788 N N . LYS A 1 96 ? -19.369 5.934 32.286 1.00 91.94 96 LYS A N 1
ATOM 789 C CA . LYS A 1 96 ? -19.917 7.260 32.629 1.00 91.94 96 LYS A CA 1
ATOM 790 C C . LYS A 1 96 ? -18.872 8.159 33.285 1.00 91.94 96 LYS A C 1
ATOM 792 O O . LYS A 1 96 ? -18.760 9.327 32.929 1.00 91.94 96 LYS A O 1
ATOM 797 N N . GLN A 1 97 ? -18.099 7.617 34.223 1.00 92.62 97 GLN A N 1
ATOM 798 C CA . GLN A 1 97 ? -17.020 8.362 34.865 1.00 92.62 97 GLN A CA 1
ATOM 799 C C . GLN A 1 97 ? -15.946 8.766 33.852 1.00 92.62 97 GLN A C 1
ATOM 801 O O . GLN A 1 97 ? -15.487 9.905 33.869 1.00 92.62 97 GLN A O 1
ATOM 806 N N . HIS A 1 98 ? -15.569 7.861 32.947 1.00 93.50 98 HIS A N 1
ATOM 807 C CA . HIS A 1 98 ? -14.644 8.179 31.867 1.00 93.50 98 HIS A CA 1
ATOM 808 C C . HIS A 1 98 ? -15.166 9.313 30.979 1.00 93.50 98 HIS A C 1
ATOM 810 O O . HIS A 1 98 ? -14.425 10.263 30.743 1.00 93.50 98 HIS A O 1
ATOM 816 N N . LEU A 1 99 ? -16.428 9.250 30.541 1.00 92.69 99 LEU A N 1
ATOM 817 C CA . LEU A 1 99 ? -17.051 10.311 29.749 1.00 92.69 99 LEU A CA 1
ATOM 818 C C . LEU A 1 99 ? -17.021 11.642 30.505 1.00 92.69 99 LEU A C 1
ATOM 820 O O . LEU A 1 99 ? -16.557 12.632 29.958 1.00 92.69 99 LEU A O 1
ATOM 824 N N . LYS A 1 100 ? -17.386 11.655 31.793 1.00 91.38 100 LYS A N 1
ATOM 825 C CA . LYS A 1 100 ? -17.349 12.867 32.624 1.00 91.38 100 LYS A CA 1
ATOM 826 C C . LYS A 1 100 ? -15.942 13.461 32.752 1.00 91.38 100 LYS A C 1
ATOM 828 O O . LYS A 1 100 ? -15.783 14.669 32.674 1.00 91.38 100 LYS A O 1
ATOM 833 N N . LEU A 1 101 ? -14.917 12.629 32.950 1.00 91.81 101 LEU A N 1
ATOM 834 C CA . LEU A 1 101 ? -13.547 13.097 33.205 1.00 91.81 101 LEU A CA 1
ATOM 835 C C . LEU A 1 101 ? -12.740 13.401 31.938 1.00 91.81 101 LEU A C 1
ATOM 837 O O . LEU A 1 101 ? -11.802 14.191 31.995 1.00 91.81 101 LEU A O 1
ATOM 841 N N . LYS A 1 102 ? -13.020 12.711 30.828 1.00 91.19 102 LYS A N 1
ATOM 842 C CA . LYS A 1 102 ? -12.215 12.777 29.594 1.00 91.19 102 LYS A CA 1
ATOM 843 C C . LYS A 1 102 ? -12.944 13.403 28.416 1.00 91.19 102 LYS A C 1
ATOM 845 O O . LYS A 1 102 ? -12.276 13.867 27.500 1.00 91.19 102 LYS A O 1
ATOM 850 N N . HIS A 1 103 ? -14.272 13.412 28.441 1.00 89.88 103 HIS A N 1
ATOM 851 C CA . HIS A 1 103 ? -15.099 13.893 27.337 1.00 89.88 103 HIS A CA 1
ATOM 852 C C . HIS A 1 103 ? -16.155 14.920 27.756 1.00 89.88 103 HIS A C 1
ATOM 854 O O . HIS A 1 103 ? -16.890 15.347 26.887 1.00 89.88 103 HIS A O 1
ATOM 860 N N . TYR A 1 104 ? -16.205 15.311 29.039 1.00 75.38 104 TYR A N 1
ATOM 861 C CA . TYR A 1 104 ? -17.089 16.315 29.649 1.00 75.38 104 TYR A CA 1
ATOM 862 C C . TYR A 1 104 ? -18.336 16.653 28.811 1.00 75.38 104 TYR A C 1
ATOM 864 O O . TYR A 1 104 ? -18.448 17.741 28.255 1.00 75.38 104 TYR A O 1
ATOM 872 N N . GLU A 1 105 ? -19.263 15.700 28.696 1.00 62.09 105 GLU A N 1
ATOM 873 C CA . GLU A 1 105 ? -20.566 15.949 28.078 1.00 62.09 105 GLU A CA 1
ATOM 874 C C . GLU A 1 105 ? -21.610 16.120 29.186 1.00 62.09 105 GLU A C 1
ATOM 876 O O . GLU A 1 105 ? -21.858 15.202 29.975 1.00 62.09 105 GLU A O 1
ATOM 881 N N . GLU A 1 106 ? -22.201 17.313 29.269 1.00 52.88 106 GLU A N 1
ATOM 882 C CA . GLU A 1 106 ? -23.453 17.541 29.991 1.00 52.88 106 GLU A CA 1
ATOM 883 C C . GLU A 1 106 ? -24.516 16.576 29.419 1.00 52.88 106 GLU A C 1
ATOM 885 O O . GLU A 1 106 ? -24.700 16.450 28.210 1.00 52.88 106 GLU A O 1
ATOM 890 N N . HIS A 1 107 ? -25.148 15.807 30.302 1.00 55.31 107 HIS A N 1
ATOM 891 C CA . HIS A 1 107 ? -25.941 14.611 30.013 1.00 55.31 107 HIS A CA 1
ATOM 892 C C . HIS A 1 107 ? -27.075 14.770 28.983 1.00 55.31 107 HIS A C 1
ATOM 894 O O . HIS A 1 107 ? -27.967 15.581 29.180 1.00 55.31 107 HIS A O 1
ATOM 900 N N . THR A 1 108 ? -27.218 13.784 28.086 1.00 39.59 108 THR A N 1
ATOM 901 C CA . THR A 1 108 ? -28.515 13.110 27.841 1.00 39.59 108 THR A CA 1
ATOM 902 C C . THR A 1 108 ? -28.310 11.624 27.483 1.00 39.59 108 THR A C 1
ATOM 904 O O . THR A 1 108 ? -27.773 11.302 26.428 1.00 39.59 108 THR A O 1
ATOM 907 N N . PRO A 1 109 ? -28.703 10.657 28.339 1.00 47.25 109 PRO A N 1
ATOM 908 C CA . PRO A 1 109 ? -28.690 9.241 27.985 1.00 47.25 109 PRO A CA 1
ATOM 909 C C . PRO A 1 109 ? -30.040 8.802 27.398 1.00 47.25 109 PRO A C 1
ATOM 911 O O . PRO A 1 109 ? -31.021 8.661 28.125 1.00 47.25 109 PRO A O 1
ATOM 914 N N . LEU A 1 110 ? -30.062 8.493 26.099 1.00 48.47 110 LEU A N 1
ATOM 915 C CA . LEU A 1 110 ? -31.124 7.716 25.454 1.00 48.47 110 LEU A CA 1
ATOM 916 C C . LEU A 1 110 ? -31.085 6.265 25.959 1.00 48.47 110 LEU A C 1
ATOM 918 O O . LEU A 1 110 ? -30.383 5.423 25.406 1.00 48.47 110 LEU A O 1
ATOM 922 N N . THR A 1 111 ? -31.839 5.956 27.013 1.00 50.38 111 THR A N 1
ATOM 923 C CA . THR A 1 111 ? -32.305 4.586 27.270 1.00 50.38 111 THR A CA 1
ATOM 924 C C . THR A 1 111 ? -33.696 4.612 27.889 1.00 50.38 111 THR A C 1
ATOM 926 O O . THR A 1 111 ? -33.814 4.718 29.107 1.00 50.38 111 THR A O 1
ATOM 929 N N . GLN A 1 112 ? -34.728 4.449 27.064 1.00 43.69 112 GLN A N 1
ATOM 930 C CA . GLN A 1 112 ? -35.990 3.830 27.473 1.00 43.69 112 GLN A CA 1
ATOM 931 C C . GLN A 1 112 ? -36.471 2.921 26.334 1.00 43.69 112 GLN A C 1
ATOM 933 O O . GLN A 1 112 ? -36.736 3.423 25.243 1.00 43.69 112 GLN A O 1
ATOM 938 N N . PRO A 1 113 ? -36.609 1.603 26.544 1.00 41.75 113 PRO A N 1
ATOM 939 C CA . PRO A 1 113 ? -37.689 0.856 25.924 1.00 41.75 113 PRO A CA 1
ATOM 940 C C . PRO A 1 113 ? -38.975 1.270 26.651 1.00 41.75 113 PRO A C 1
ATOM 942 O O . PRO A 1 113 ? -39.135 0.998 27.841 1.00 41.75 113 PRO A O 1
ATOM 945 N N . LEU A 1 114 ? -39.836 2.013 25.957 1.00 46.78 114 LEU A N 1
ATOM 946 C CA . LEU A 1 114 ? -41.202 2.288 26.386 1.00 46.78 114 LEU A CA 1
ATOM 947 C C . LEU A 1 114 ? -42.008 1.007 26.218 1.00 46.78 114 LEU A C 1
ATOM 949 O O . LEU A 1 114 ? -42.454 0.732 25.117 1.00 46.78 114 LEU A O 1
ATOM 953 N N . ASP A 1 115 ? -42.183 0.246 27.289 1.00 51.50 115 ASP A N 1
ATOM 954 C CA . ASP A 1 115 ? -43.413 -0.507 27.506 1.00 51.50 115 ASP A CA 1
ATOM 955 C C . ASP A 1 115 ? -43.512 -0.913 28.978 1.00 51.50 115 ASP A C 1
ATOM 957 O O . ASP A 1 115 ? -42.522 -1.272 29.607 1.00 51.50 115 ASP A O 1
ATOM 961 N N . GLN A 1 116 ? -44.742 -0.845 29.491 1.00 51.72 116 GLN A N 1
ATOM 962 C CA . GLN A 1 116 ? -45.196 -1.216 30.839 1.00 51.72 116 GLN A CA 1
ATOM 963 C C . GLN A 1 116 ? -44.968 -0.186 31.954 1.00 51.72 116 GLN A C 1
ATOM 965 O O . GLN A 1 116 ? -44.075 -0.303 32.784 1.00 51.72 116 GLN A O 1
ATOM 970 N N . GLN A 1 117 ? -45.917 0.749 32.060 1.00 44.06 117 GLN A N 1
ATOM 971 C CA . GLN A 1 117 ? -46.904 0.730 33.154 1.00 44.06 117 GLN A CA 1
ATOM 972 C C . GLN A 1 117 ? -47.970 1.807 32.905 1.00 44.06 117 GLN A C 1
ATOM 974 O O . GLN A 1 117 ? -47.800 2.974 33.248 1.00 44.06 117 GLN A O 1
ATOM 979 N N . LYS A 1 118 ? -49.090 1.407 32.285 1.00 48.72 118 LYS A N 1
ATOM 980 C CA . LYS A 1 118 ? -50.320 2.205 32.282 1.00 48.72 118 LYS A CA 1
ATOM 981 C C . LYS A 1 118 ? -51.118 1.840 33.535 1.00 48.72 118 LYS A C 1
ATOM 983 O O . LYS A 1 118 ? -51.352 0.665 33.802 1.00 48.72 118 LYS A O 1
ATOM 988 N N . ALA A 1 119 ? -51.449 2.876 34.296 1.00 40.25 119 ALA A N 1
ATOM 989 C CA . ALA A 1 119 ? -52.102 2.857 35.592 1.00 40.25 119 ALA A CA 1
ATOM 990 C C . ALA A 1 119 ? -53.467 2.145 35.597 1.00 40.25 119 ALA A C 1
ATOM 992 O O . ALA A 1 119 ? -54.246 2.259 34.649 1.00 40.25 119 ALA A O 1
ATOM 993 N N . LEU A 1 120 ? -53.746 1.467 36.711 1.00 42.62 120 LEU A N 1
ATOM 994 C CA . LEU A 1 120 ? -55.074 1.039 37.133 1.00 42.62 120 LEU A CA 1
ATOM 995 C C . LEU A 1 120 ? -55.563 1.996 38.240 1.00 42.62 120 LEU A C 1
ATOM 997 O O . LEU A 1 120 ? -54.794 2.345 39.133 1.00 42.62 120 LEU A O 1
ATOM 1001 N N . VAL A 1 121 ? -56.868 2.271 38.180 1.00 45.38 121 VAL A N 1
ATOM 1002 C CA . VAL A 1 121 ? -57.803 2.828 39.179 1.00 45.38 121 VAL A CA 1
ATOM 1003 C C . VAL A 1 121 ? -58.073 4.352 39.159 1.00 45.38 121 VAL A C 1
ATOM 1005 O O . VAL A 1 121 ? -57.270 5.175 39.584 1.00 45.38 121 VAL A O 1
ATOM 1008 N N . GLU A 1 122 ? -59.281 4.638 38.652 1.00 43.69 122 GLU A N 1
ATOM 1009 C CA . GLU A 1 122 ? -60.240 5.758 38.816 1.00 43.69 122 GLU A CA 1
ATOM 1010 C C . GLU A 1 122 ? -60.537 6.170 40.293 1.00 43.69 122 GLU A C 1
ATOM 1012 O O . GLU A 1 122 ? -59.905 5.597 41.177 1.00 43.69 122 GLU A O 1
ATOM 1017 N N . PRO A 1 123 ? -61.494 7.075 40.654 1.00 53.06 123 PRO A N 1
ATOM 1018 C CA . PRO A 1 123 ? -62.526 7.765 39.854 1.00 53.06 123 PRO A CA 1
ATOM 1019 C C . PRO A 1 123 ? -62.616 9.293 40.072 1.00 53.06 123 PRO A C 1
ATOM 1021 O O . PRO A 1 123 ? -62.317 9.811 41.147 1.00 53.06 123 PRO A O 1
ATOM 1024 N N . LEU A 1 124 ? -63.141 10.021 39.080 1.00 39.69 124 LEU A N 1
ATOM 1025 C CA . LEU A 1 124 ? -63.726 11.345 39.313 1.00 39.69 124 LEU A CA 1
ATOM 1026 C C . LEU A 1 124 ? -65.242 11.208 39.463 1.00 39.69 124 LEU A C 1
ATOM 1028 O O . LEU A 1 124 ? -65.960 10.798 38.555 1.00 39.69 124 LEU A O 1
ATOM 1032 N N . SER A 1 125 ? -65.679 11.543 40.669 1.00 41.44 125 SER A N 1
ATOM 1033 C CA . SER A 1 125 ? -67.043 11.813 41.096 1.00 41.44 125 SER A CA 1
ATOM 1034 C C . SER A 1 125 ? -67.750 12.849 40.211 1.00 41.44 125 SER A C 1
ATOM 1036 O O . SER A 1 125 ? -67.187 13.907 39.952 1.00 41.44 125 SER A O 1
ATOM 1038 N N . GLN A 1 126 ? -68.994 12.530 39.837 1.00 47.00 126 GLN A N 1
ATOM 1039 C CA . GLN A 1 126 ? -70.187 13.398 39.795 1.00 47.00 126 GLN A CA 1
ATOM 1040 C C . GLN A 1 126 ? -69.987 14.894 39.465 1.00 47.00 126 GLN A C 1
ATOM 1042 O O . GLN A 1 126 ? -69.496 15.647 40.303 1.00 47.00 126 GLN A O 1
ATOM 1047 N N . ILE A 1 127 ? -70.503 15.330 38.307 1.00 45.66 127 ILE A N 1
ATOM 1048 C CA . ILE A 1 127 ? -71.719 16.162 38.108 1.00 45.66 127 ILE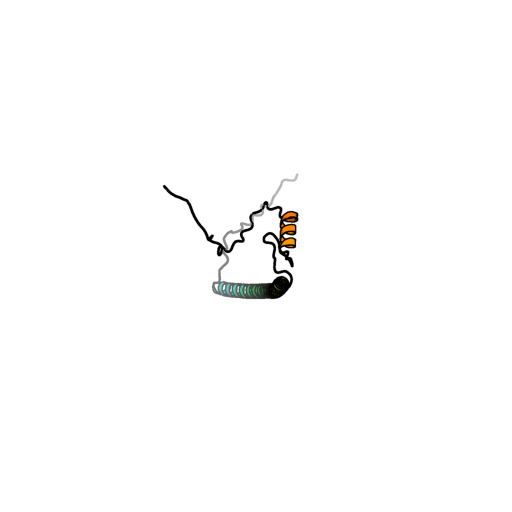 A CA 1
ATOM 1049 C C . ILE A 1 127 ? -72.037 16.184 36.608 1.00 45.66 127 ILE A C 1
ATOM 1051 O O . ILE A 1 127 ? -71.086 16.334 35.810 1.00 45.66 127 ILE A O 1
#

Secondary structure (DSSP, 8-state):
---------------TT-PPP--HHHHHHHHHHHHHHHHHHHHHHHHHHHHHHHHHHHHHHHHHHHHHHHHHHHHHH--EE-SSSS-EESSHHHHHHHIIIII-PPP--------S-PPP-------